Protein AF-A0AAP9JHA5-F1 (afdb_monomer)

Secondary structure (DSSP, 8-state):
--HHHHHHHHHHHHHHT-----SSS--HHHHHHHHHHHHHHTTS-HHHHHHHHHHHHHHHHHHHHHHHHHHHHHHHHHSPPPTT--HHHHHHS---HHHHHHHHHHHSPPPPTTSP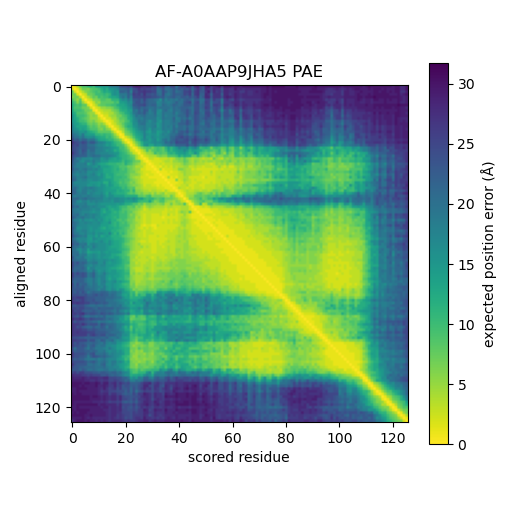PPP-------

Radius of gyration: 22.2 Å; Cα contacts (8 Å, |Δi|>4): 96; chains: 1; bounding box: 41×41×76 Å

Organism: Gluconobacter thailandicus (NCBI:txid257438)

Solvent-accessible surface area (backbone atoms only — not comparable to full-atom values): 7306 Å² total; per-residue (Å²): 134,64,75,68,58,57,54,56,53,54,56,56,53,58,62,73,66,64,63,93,83,63,102,56,69,44,35,46,66,66,30,12,52,54,19,21,56,54,17,38,74,72,76,67,36,24,67,61,21,19,52,52,18,21,53,52,10,48,52,45,27,51,52,49,57,48,51,32,49,50,34,23,54,49,35,51,67,78,54,64,74,65,89,83,60,50,74,69,54,53,66,74,66,60,68,52,54,62,56,34,22,53,51,38,48,69,75,55,64,77,71,59,102,87,51,81,75,81,71,82,80,75,80,86,85,130

Structure (mmCIF, N/CA/C/O backbone):
data_AF-A0AAP9JHA5-F1
#
_entry.id   AF-A0AAP9JHA5-F1
#
loop_
_atom_site.group_PDB
_atom_site.id
_atom_site.type_symbol
_atom_site.label_atom_id
_atom_site.label_alt_id
_atom_site.label_comp_id
_atom_site.label_asym_id
_atom_site.label_entity_id
_atom_site.label_seq_id
_atom_site.pdbx_PDB_ins_code
_atom_site.Cartn_x
_atom_site.Cartn_y
_atom_site.Cartn_z
_atom_site.occupancy
_atom_site.B_iso_or_equiv
_atom_site.auth_seq_id
_atom_site.auth_comp_id
_atom_site.auth_asym_id
_atom_site.auth_atom_id
_atom_site.pdbx_PDB_model_num
ATOM 1 N N . MET A 1 1 ? -12.383 -2.246 41.175 1.00 43.03 1 MET A N 1
ATOM 2 C CA . MET A 1 1 ? -12.017 -1.204 40.183 1.00 43.03 1 MET A CA 1
ATOM 3 C C . MET A 1 1 ? -10.621 -1.421 39.569 1.00 43.03 1 MET A C 1
ATOM 5 O O . MET A 1 1 ? -10.052 -0.499 39.020 1.00 43.03 1 MET A O 1
ATOM 9 N N . THR A 1 2 ? -10.068 -2.637 39.580 1.00 39.88 2 THR A N 1
ATOM 10 C CA . THR A 1 2 ? -8.718 -2.942 39.048 1.00 39.88 2 THR A CA 1
ATOM 11 C C . THR A 1 2 ? -8.753 -3.624 37.672 1.00 39.88 2 THR A C 1
ATOM 13 O O . THR A 1 2 ? -7.835 -3.475 36.877 1.00 39.88 2 THR A O 1
ATOM 16 N N . ILE A 1 3 ? -9.868 -4.282 37.333 1.00 48.69 3 ILE A N 1
ATOM 17 C CA . ILE A 1 3 ? -10.073 -5.031 36.074 1.00 48.69 3 ILE A CA 1
ATOM 18 C C . ILE A 1 3 ? -10.264 -4.108 34.849 1.00 48.69 3 ILE A C 1
ATOM 20 O O . ILE A 1 3 ? -10.070 -4.520 33.709 1.00 48.69 3 ILE A O 1
ATOM 24 N N . ARG A 1 4 ? -10.644 -2.837 35.057 1.00 49.09 4 ARG A N 1
ATOM 25 C CA . ARG A 1 4 ? -10.793 -1.855 33.964 1.00 49.09 4 ARG A CA 1
ATOM 26 C C . ARG A 1 4 ? -9.444 -1.297 33.492 1.00 49.09 4 ARG A C 1
ATOM 28 O O . ARG A 1 4 ? -9.301 -1.024 32.310 1.00 49.09 4 ARG A O 1
ATOM 35 N N . LEU A 1 5 ? -8.459 -1.195 34.389 1.00 49.22 5 LEU A N 1
ATOM 36 C CA . LEU A 1 5 ? -7.117 -0.687 34.079 1.00 49.22 5 LEU A CA 1
ATOM 37 C C . LEU A 1 5 ? -6.261 -1.706 33.312 1.00 49.22 5 LEU A C 1
ATOM 39 O O . LEU A 1 5 ? -5.513 -1.327 32.415 1.00 49.22 5 LEU A O 1
ATOM 43 N N . THR A 1 6 ? -6.417 -3.001 33.596 1.00 51.84 6 THR A N 1
ATOM 44 C CA . THR A 1 6 ? -5.666 -4.064 32.905 1.00 51.84 6 THR A CA 1
ATOM 45 C C . THR A 1 6 ? -6.072 -4.223 31.436 1.00 51.84 6 THR A C 1
ATOM 47 O O . THR A 1 6 ? -5.228 -4.524 30.596 1.00 51.84 6 THR A O 1
ATOM 50 N N . ARG A 1 7 ? -7.340 -3.951 31.092 1.00 52.94 7 ARG A N 1
ATOM 51 C CA . ARG A 1 7 ? -7.830 -3.970 29.700 1.00 52.94 7 ARG A CA 1
ATOM 52 C C . ARG A 1 7 ? -7.265 -2.826 28.854 1.00 52.94 7 ARG A C 1
ATOM 54 O O . ARG A 1 7 ? -6.936 -3.046 27.692 1.00 52.94 7 ARG A O 1
ATOM 61 N N . SER A 1 8 ? -7.095 -1.641 29.439 1.00 54.44 8 SER A N 1
ATOM 62 C CA . SER A 1 8 ? -6.503 -0.484 28.753 1.00 54.44 8 SER A CA 1
ATOM 63 C C . SER A 1 8 ? -5.005 -0.663 28.490 1.00 54.44 8 SER A C 1
ATOM 65 O O . SER A 1 8 ? -4.513 -0.255 27.441 1.00 54.44 8 SER A O 1
ATOM 67 N N . ALA A 1 9 ? -4.287 -1.324 29.404 1.00 52.88 9 ALA A N 1
ATOM 68 C CA . ALA A 1 9 ? -2.864 -1.615 29.238 1.00 52.88 9 ALA A CA 1
ATOM 69 C C . ALA A 1 9 ? -2.595 -2.647 28.123 1.00 52.88 9 ALA A C 1
ATOM 71 O O . ALA A 1 9 ? -1.660 -2.476 27.343 1.00 52.88 9 ALA A O 1
ATOM 72 N N . LEU A 1 10 ? -3.444 -3.677 27.993 1.00 55.47 10 LEU A N 1
ATOM 73 C CA . LEU A 1 10 ? -3.336 -4.664 26.908 1.00 55.47 10 LEU A CA 1
ATOM 74 C C . LEU A 1 10 ? -3.625 -4.058 25.528 1.00 55.47 10 LEU A C 1
ATOM 76 O O . LEU A 1 10 ? -2.954 -4.398 24.556 1.00 55.47 10 LEU A O 1
ATOM 80 N N . ALA A 1 11 ? -4.600 -3.148 25.444 1.00 57.72 11 ALA A N 1
ATOM 81 C CA . ALA A 1 11 ? -4.919 -2.454 24.200 1.00 57.72 11 ALA A CA 1
ATOM 82 C C . ALA A 1 11 ? -3.747 -1.580 23.727 1.00 57.72 11 ALA A C 1
ATOM 84 O O . ALA A 1 11 ? -3.415 -1.597 22.547 1.00 57.72 11 ALA A O 1
ATOM 85 N N . LEU A 1 12 ? -3.072 -0.878 24.644 1.00 55.31 12 LEU A N 1
ATOM 86 C CA . LEU A 1 12 ? -1.926 -0.035 24.302 1.00 55.31 12 LEU A CA 1
ATOM 87 C C . LEU A 1 12 ? -0.705 -0.865 23.866 1.00 55.31 12 LEU A C 1
ATOM 89 O O . LEU A 1 12 ? -0.034 -0.504 22.904 1.00 55.31 12 LEU A O 1
ATOM 93 N N . ALA A 1 13 ? -0.462 -2.018 24.499 1.00 54.91 13 ALA A N 1
ATOM 94 C CA . ALA A 1 13 ? 0.621 -2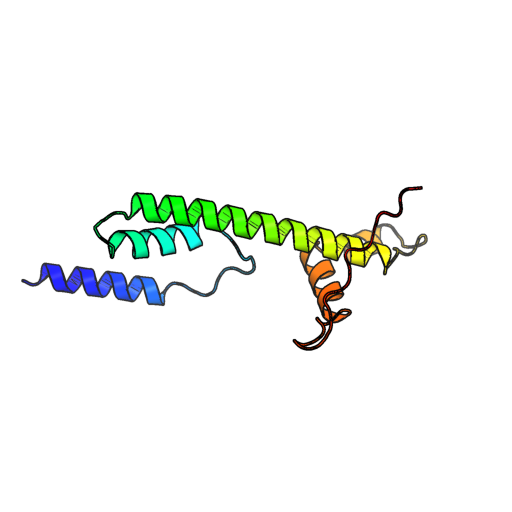.927 24.116 1.00 54.91 13 ALA A CA 1
ATOM 95 C C . ALA A 1 13 ? 0.427 -3.554 22.718 1.00 54.91 13 ALA A C 1
ATOM 97 O O . ALA A 1 13 ? 1.407 -3.767 22.007 1.00 54.91 13 ALA A O 1
ATOM 98 N N . ALA A 1 14 ? -0.819 -3.794 22.289 1.00 56.97 14 ALA A N 1
ATOM 99 C CA . ALA A 1 14 ? -1.126 -4.308 20.950 1.00 56.97 14 ALA A CA 1
ATOM 100 C C . ALA A 1 14 ? -0.881 -3.281 19.826 1.00 56.97 14 ALA A C 1
ATOM 102 O O . ALA A 1 14 ? -0.608 -3.672 18.692 1.00 56.97 14 ALA A O 1
ATOM 103 N N . LEU A 1 15 ? -0.939 -1.974 20.123 1.00 56.22 15 LEU A N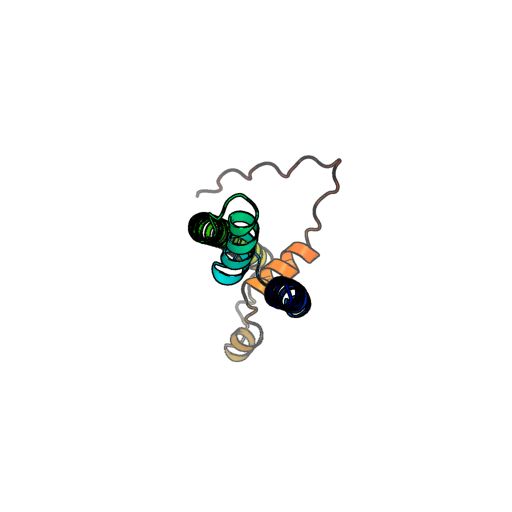 1
ATOM 104 C CA . LEU A 1 15 ? -0.543 -0.939 19.160 1.00 56.22 15 LEU A CA 1
ATOM 105 C C . LEU A 1 15 ? 0.982 -0.856 18.986 1.00 56.22 15 LEU A C 1
ATOM 107 O O . LEU A 1 15 ? 1.439 -0.532 17.894 1.00 56.22 15 LEU A O 1
ATOM 111 N N . LEU A 1 16 ? 1.770 -1.176 20.021 1.00 55.56 16 LEU A N 1
ATOM 112 C CA . LEU A 1 16 ? 3.238 -1.135 19.950 1.00 55.56 16 LEU A CA 1
ATOM 113 C C . LEU A 1 16 ? 3.853 -2.344 19.220 1.00 55.56 16 LEU A C 1
ATOM 115 O O . LEU A 1 16 ? 4.997 -2.260 18.780 1.00 55.56 16 LEU A O 1
ATOM 119 N N . THR A 1 17 ? 3.120 -3.451 19.056 1.00 53.06 17 THR A N 1
ATOM 120 C CA . THR A 1 17 ? 3.586 -4.643 18.319 1.00 53.06 17 THR A CA 1
ATOM 121 C C . THR A 1 17 ? 3.147 -4.679 16.857 1.00 53.06 17 THR A C 1
ATOM 123 O O . THR A 1 17 ? 3.517 -5.610 16.138 1.00 53.06 17 THR A O 1
ATOM 126 N N . ALA A 1 18 ? 2.411 -3.666 16.384 1.00 54.53 18 ALA A N 1
ATOM 127 C CA . ALA A 1 18 ? 2.143 -3.458 14.965 1.00 54.53 18 ALA A CA 1
ATOM 128 C C . ALA A 1 18 ? 3.431 -2.988 14.269 1.00 54.53 18 ALA A C 1
ATOM 130 O O . ALA A 1 18 ? 3.600 -1.824 13.909 1.00 54.53 18 ALA A O 1
ATOM 131 N N . THR A 1 19 ? 4.371 -3.915 14.112 1.00 51.16 19 THR A N 1
ATOM 132 C CA . THR A 1 19 ? 5.533 -3.769 13.243 1.00 51.16 19 THR A CA 1
ATOM 133 C C . THR A 1 19 ? 5.068 -3.285 11.863 1.00 51.16 19 THR A C 1
ATOM 135 O O . THR A 1 19 ? 4.022 -3.729 11.375 1.00 51.16 19 THR A O 1
ATOM 138 N N . PRO A 1 20 ? 5.817 -2.400 11.179 1.00 47.94 20 PRO A N 1
ATOM 139 C CA . PRO A 1 20 ? 5.547 -2.032 9.791 1.00 47.94 20 PRO A CA 1
ATOM 140 C C . PRO A 1 20 ? 5.912 -3.190 8.845 1.00 47.94 20 PRO A C 1
ATOM 142 O O . PRO A 1 20 ? 6.607 -3.022 7.853 1.00 47.94 20 PRO A O 1
ATOM 145 N N . ALA A 1 21 ? 5.453 -4.401 9.140 1.00 48.84 21 ALA A N 1
ATOM 146 C CA . ALA A 1 21 ? 5.518 -5.523 8.232 1.00 48.84 21 ALA A CA 1
ATOM 147 C C . ALA A 1 21 ? 4.292 -5.449 7.319 1.00 48.84 21 ALA A C 1
ATOM 149 O O . ALA A 1 21 ? 3.264 -6.030 7.643 1.00 48.84 21 ALA A O 1
ATOM 150 N N . LEU A 1 22 ? 4.356 -4.700 6.211 1.00 46.75 22 LEU A N 1
ATOM 151 C CA . LEU A 1 22 ? 3.644 -5.082 4.981 1.00 46.75 22 LEU A CA 1
ATOM 152 C C . LEU A 1 22 ? 4.082 -4.225 3.787 1.00 46.75 22 LEU A C 1
ATOM 154 O O . LEU A 1 22 ? 3.539 -3.153 3.525 1.00 46.75 22 LEU A O 1
ATOM 158 N N . ALA A 1 23 ? 5.030 -4.770 3.030 1.00 53.62 23 ALA A N 1
ATOM 159 C CA . ALA A 1 23 ? 5.477 -4.337 1.707 1.00 53.62 23 ALA A CA 1
ATOM 160 C C . ALA A 1 23 ? 4.416 -4.567 0.595 1.00 53.62 23 ALA A C 1
ATOM 162 O O . ALA A 1 23 ? 4.727 -4.950 -0.535 1.00 53.62 23 ALA A O 1
ATOM 163 N N . GLU A 1 24 ? 3.131 -4.381 0.916 1.00 59.88 24 GLU A N 1
ATOM 164 C CA . GLU A 1 24 ? 2.035 -4.348 -0.055 1.00 59.88 24 GLU A CA 1
ATOM 165 C C . GLU A 1 24 ? 0.846 -3.550 0.525 1.00 59.88 24 GLU A C 1
ATOM 167 O O . GLU A 1 24 ? 0.326 -3.906 1.591 1.00 59.88 24 GLU A O 1
ATOM 172 N N . PRO A 1 25 ? 0.406 -2.454 -0.120 1.00 65.06 25 PRO A N 1
ATOM 173 C CA . PRO A 1 25 ? -0.781 -1.720 0.292 1.00 65.06 25 PRO A CA 1
ATOM 174 C C . PRO A 1 25 ? -2.048 -2.548 0.033 1.00 65.06 25 PRO A C 1
ATOM 176 O O . PRO A 1 25 ? -2.259 -3.102 -1.045 1.00 65.06 25 PRO A O 1
ATOM 179 N N . GLY A 1 26 ? -2.925 -2.591 1.036 1.00 66.50 26 GLY A N 1
ATOM 180 C CA . GLY A 1 26 ? -4.165 -3.367 1.002 1.00 66.50 26 GLY A CA 1
ATOM 181 C C . GLY A 1 26 ? -4.024 -4.781 1.576 1.00 66.50 26 GLY A C 1
ATOM 182 O O . GLY A 1 26 ? -3.245 -5.602 1.103 1.00 66.50 26 GLY A O 1
ATOM 183 N N . GLY A 1 27 ? -4.820 -5.094 2.600 1.00 72.94 27 GLY A N 1
ATOM 184 C CA . GLY A 1 27 ? -4.876 -6.438 3.175 1.00 72.94 27 GLY A CA 1
ATOM 185 C C . GLY A 1 27 ? -6.018 -6.617 4.169 1.00 72.94 27 GLY A C 1
ATOM 186 O O . GLY A 1 27 ? -6.212 -5.784 5.050 1.00 72.94 27 GLY A O 1
ATOM 187 N N . CYS A 1 28 ? -6.750 -7.726 4.055 1.00 83.25 28 CYS A N 1
ATOM 188 C CA . CYS A 1 28 ? -7.914 -8.024 4.894 1.00 83.25 28 CYS A CA 1
ATOM 189 C C . CYS A 1 28 ? -7.602 -7.949 6.390 1.00 83.25 28 CYS A C 1
ATOM 191 O O . CYS A 1 28 ? -8.361 -7.358 7.144 1.00 83.25 28 CYS A O 1
ATOM 193 N N . ILE A 1 29 ? -6.461 -8.509 6.805 1.00 81.88 29 ILE A N 1
ATOM 194 C CA . ILE A 1 29 ? -6.065 -8.581 8.216 1.00 81.88 29 ILE A CA 1
ATOM 195 C C . ILE A 1 29 ? -5.674 -7.201 8.755 1.00 81.88 29 ILE A C 1
ATOM 197 O O . ILE A 1 29 ? -6.203 -6.781 9.776 1.00 81.88 29 ILE A O 1
ATOM 201 N N . LYS A 1 30 ? -4.811 -6.452 8.051 1.00 81.38 30 LYS A N 1
ATOM 202 C CA . LYS A 1 30 ? -4.361 -5.115 8.486 1.00 81.38 30 LYS A CA 1
ATOM 203 C C . LYS A 1 30 ? -5.518 -4.116 8.545 1.00 81.38 30 LYS A C 1
ATOM 205 O O . LYS A 1 30 ? -5.690 -3.421 9.543 1.00 81.38 30 LYS A O 1
ATOM 210 N N . TYR A 1 31 ? -6.310 -4.048 7.478 1.00 82.31 31 TYR A N 1
ATOM 211 C CA . TYR A 1 31 ? -7.400 -3.080 7.384 1.00 82.31 31 TYR A CA 1
ATOM 212 C C . TYR A 1 31 ? -8.620 -3.531 8.187 1.00 82.31 31 TYR A C 1
ATOM 214 O O . TYR A 1 31 ? -9.297 -2.693 8.774 1.00 82.31 31 TYR A O 1
ATOM 222 N N . GLY A 1 32 ? -8.862 -4.839 8.287 1.00 85.19 32 GLY A N 1
ATOM 223 C CA . GLY A 1 32 ? -9.873 -5.40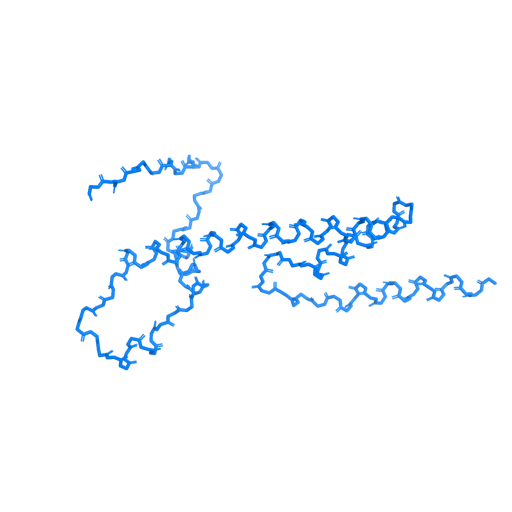1 9.176 1.00 85.19 32 GLY A CA 1
ATOM 224 C C . GLY A 1 32 ? -9.543 -5.167 10.649 1.00 85.19 32 GLY A C 1
ATOM 225 O O . GLY A 1 32 ? -10.423 -4.760 11.395 1.00 85.19 32 GLY A O 1
ATOM 226 N N . ALA A 1 33 ? -8.285 -5.317 11.072 1.00 84.88 33 ALA A N 1
ATOM 227 C CA . ALA A 1 33 ? -7.871 -5.000 12.440 1.00 84.88 33 ALA A CA 1
ATOM 228 C C . ALA A 1 33 ? -8.021 -3.501 12.754 1.00 84.88 33 ALA A C 1
ATOM 230 O O . ALA A 1 33 ? -8.614 -3.147 13.771 1.00 84.88 33 ALA A O 1
ATOM 231 N N . ALA A 1 34 ? -7.567 -2.617 11.856 1.00 84.31 34 ALA A N 1
ATOM 232 C CA . ALA A 1 34 ? -7.751 -1.171 12.008 1.00 84.31 34 ALA A CA 1
ATOM 233 C C . ALA A 1 34 ? -9.241 -0.779 12.067 1.00 84.31 34 ALA A C 1
ATOM 235 O O . ALA A 1 34 ? -9.652 0.007 12.922 1.00 84.31 34 ALA A O 1
ATOM 236 N N . GLY A 1 35 ? -10.063 -1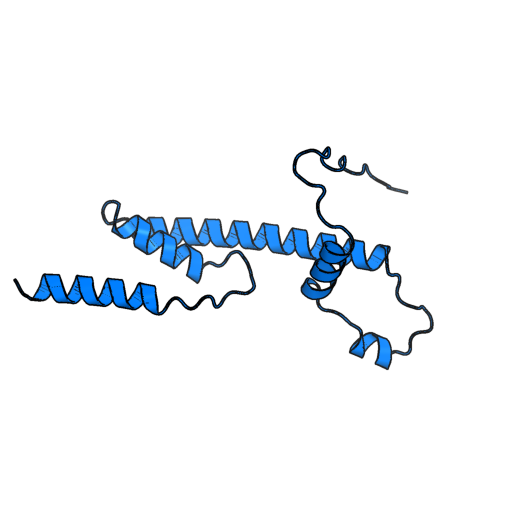.376 11.201 1.00 81.94 35 GLY A N 1
ATOM 237 C CA . GLY A 1 35 ? -11.508 -1.176 11.184 1.00 81.94 35 GLY A CA 1
ATOM 238 C C . GLY A 1 35 ? -12.208 -1.735 12.424 1.00 81.94 35 GLY A C 1
ATOM 239 O O . GLY A 1 35 ? -13.128 -1.104 12.933 1.00 81.94 35 GLY A O 1
ATOM 240 N N . ALA A 1 36 ? -11.752 -2.867 12.965 1.00 84.75 36 ALA A N 1
ATOM 241 C CA . ALA A 1 36 ? -12.284 -3.447 14.196 1.00 84.75 36 ALA A CA 1
ATOM 242 C C . ALA A 1 36 ? -12.026 -2.548 15.406 1.00 84.75 36 ALA A C 1
ATOM 244 O O . ALA A 1 36 ? -12.935 -2.322 16.202 1.00 84.75 36 ALA A O 1
ATOM 245 N N . VAL A 1 37 ? -10.809 -2.004 15.524 1.00 84.62 37 VAL A N 1
ATOM 246 C CA . VAL A 1 37 ? -10.449 -1.061 16.593 1.00 84.62 37 VAL A CA 1
ATOM 247 C C . VAL A 1 37 ? -11.283 0.214 16.473 1.00 84.62 37 VAL A C 1
ATOM 249 O O . VAL A 1 37 ? -11.906 0.625 17.450 1.00 84.62 37 VAL A O 1
ATOM 252 N N . GLY A 1 38 ? -11.379 0.790 15.270 1.00 82.31 38 GLY A N 1
ATOM 253 C CA . GLY A 1 38 ? -12.213 1.971 15.025 1.00 82.31 38 GLY A CA 1
ATOM 254 C C . GLY A 1 38 ? -13.696 1.726 15.327 1.00 82.31 38 GLY A C 1
ATOM 255 O O . GLY A 1 38 ? -14.329 2.511 16.032 1.00 82.31 38 GLY A O 1
ATOM 256 N N . GLY A 1 39 ? -14.240 0.597 14.867 1.00 80.50 39 GLY A N 1
ATOM 257 C CA . GLY A 1 39 ? -15.631 0.203 15.098 1.00 80.50 39 GLY A CA 1
ATOM 258 C C . GLY A 1 39 ? -15.936 -0.134 16.558 1.00 80.50 39 GLY A C 1
ATOM 259 O O . GLY A 1 39 ? -17.047 0.105 17.025 1.00 80.50 39 GLY A O 1
ATOM 260 N N . HIS A 1 40 ? -14.957 -0.641 17.311 1.00 84.88 40 HIS A N 1
ATOM 261 C CA . HIS A 1 40 ? -15.107 -0.889 18.743 1.00 84.88 40 HIS A CA 1
ATOM 262 C C . HIS A 1 40 ? -15.260 0.419 19.535 1.00 84.88 40 HIS A C 1
ATOM 264 O O . HIS A 1 40 ? -16.118 0.495 20.414 1.00 84.88 40 HIS A O 1
ATOM 270 N N . ILE A 1 41 ? -14.478 1.451 19.190 1.00 81.69 41 ILE A N 1
ATOM 271 C CA . ILE A 1 41 ? -14.497 2.764 19.859 1.00 81.69 41 ILE A CA 1
ATOM 272 C C . ILE A 1 41 ? -15.785 3.538 19.528 1.00 81.69 41 ILE A C 1
ATOM 274 O O . ILE A 1 41 ? -16.339 4.219 20.387 1.00 81.69 41 ILE A O 1
ATOM 278 N N . ALA A 1 42 ? -16.310 3.389 18.310 1.00 77.19 42 ALA A N 1
ATOM 279 C CA . ALA A 1 42 ? -17.480 4.112 17.813 1.00 77.19 42 ALA A CA 1
ATOM 280 C C . ALA A 1 42 ? -18.835 3.432 18.120 1.00 77.19 42 ALA A C 1
ATOM 282 O O . ALA A 1 42 ? -19.719 3.459 17.269 1.00 77.19 42 ALA A O 1
ATOM 283 N N . ASN A 1 43 ? -19.022 2.850 19.317 1.00 68.12 43 ASN A N 1
ATOM 284 C CA . ASN A 1 43 ? -20.262 2.185 19.790 1.00 68.12 43 ASN A CA 1
ATOM 285 C C . ASN A 1 43 ? -20.360 0.659 19.529 1.00 68.12 43 ASN A C 1
ATOM 287 O O . ASN A 1 43 ? -21.385 0.176 19.061 1.00 68.12 43 ASN A O 1
ATOM 291 N N . HIS A 1 44 ? -19.313 -0.118 19.845 1.00 79.81 44 HIS A N 1
ATOM 292 C CA . HIS A 1 44 ? -19.310 -1.599 19.805 1.00 79.81 44 HIS A CA 1
ATOM 293 C C . HIS A 1 44 ? -19.484 -2.269 18.422 1.00 79.81 44 HIS A C 1
ATOM 295 O O . HIS A 1 44 ? -19.623 -3.490 18.334 1.00 79.81 44 HIS A O 1
ATOM 301 N N . HIS A 1 45 ? -19.361 -1.531 17.322 1.00 85.81 45 HIS A N 1
ATOM 302 C CA . HIS A 1 45 ? -19.458 -2.036 15.947 1.00 85.81 45 HIS A CA 1
ATOM 303 C C . HIS A 1 45 ? -18.145 -2.650 15.429 1.00 85.81 45 HIS A C 1
ATOM 305 O O . HIS A 1 45 ? -17.753 -2.440 14.280 1.00 85.81 45 HIS A O 1
ATOM 311 N N . ALA A 1 46 ? -17.449 -3.430 16.259 1.00 80.25 46 ALA A N 1
ATOM 312 C CA . ALA A 1 46 ? -16.147 -4.005 15.908 1.00 80.25 46 ALA A CA 1
ATOM 313 C C . ALA A 1 46 ? -16.222 -4.927 14.676 1.00 80.25 46 ALA A C 1
ATOM 315 O O . ALA A 1 46 ? -15.355 -4.878 13.811 1.00 80.25 46 ALA A O 1
ATOM 316 N N . VAL A 1 47 ? -17.283 -5.731 14.552 1.00 84.44 47 VAL A N 1
ATOM 317 C CA . VAL A 1 47 ? -17.459 -6.660 13.420 1.00 84.44 47 VAL A CA 1
ATOM 318 C C . VAL A 1 47 ? -17.759 -5.910 12.121 1.00 84.44 47 VAL A C 1
ATOM 320 O O . VAL A 1 47 ? -17.160 -6.205 11.091 1.00 84.44 47 VAL A O 1
ATOM 323 N N . VAL A 1 48 ? -18.637 -4.904 12.167 1.00 88.25 48 VAL A N 1
ATOM 324 C CA . VAL A 1 48 ? -18.966 -4.074 10.995 1.00 88.25 48 VAL A CA 1
ATOM 325 C C . VAL A 1 48 ? -17.735 -3.295 10.538 1.00 88.25 48 VAL A C 1
ATOM 327 O O . VAL A 1 48 ? -17.424 -3.272 9.349 1.00 88.25 48 VAL A O 1
ATOM 330 N N . GLY A 1 49 ? -16.979 -2.736 11.487 1.00 83.81 49 GLY A N 1
ATOM 331 C CA . GLY A 1 49 ? -15.709 -2.077 11.213 1.00 83.81 49 GLY A CA 1
ATOM 332 C C . GLY A 1 49 ? -14.665 -3.026 10.618 1.00 83.81 49 GLY A C 1
ATOM 333 O O . GLY A 1 49 ? -14.002 -2.669 9.648 1.00 83.81 49 GLY A O 1
ATOM 334 N N . ALA A 1 50 ? -14.558 -4.260 11.121 1.00 87.94 50 ALA A N 1
ATOM 335 C CA . ALA A 1 50 ? -13.653 -5.270 10.574 1.00 87.94 50 ALA A CA 1
ATOM 336 C C . ALA A 1 50 ? -14.013 -5.668 9.138 1.00 87.94 50 ALA A C 1
ATOM 338 O O . ALA A 1 50 ? -13.131 -5.769 8.286 1.00 87.94 50 ALA A O 1
ATOM 339 N N . MET A 1 51 ? -15.301 -5.865 8.852 1.00 89.81 51 MET A N 1
ATOM 340 C CA . MET A 1 51 ? -15.778 -6.222 7.513 1.00 89.81 51 MET A CA 1
ATOM 341 C C . MET A 1 51 ? -15.610 -5.061 6.529 1.00 89.81 51 MET A C 1
ATOM 343 O O . MET A 1 51 ? -15.109 -5.267 5.423 1.00 89.81 51 MET A O 1
ATOM 347 N N . GLY A 1 52 ? -15.934 -3.834 6.951 1.00 89.56 52 GLY A N 1
ATOM 348 C CA . GLY A 1 52 ? -15.694 -2.626 6.159 1.00 89.56 52 GLY A CA 1
ATOM 349 C C . GLY A 1 52 ? -14.206 -2.412 5.873 1.00 89.56 52 GLY A C 1
ATOM 350 O O . GLY A 1 52 ? -13.816 -2.170 4.731 1.00 89.56 52 GLY A O 1
ATOM 351 N N . GLY A 1 53 ? -13.356 -2.600 6.884 1.00 87.19 53 GLY A N 1
ATOM 352 C CA . GLY A 1 53 ? -11.903 -2.557 6.742 1.00 87.19 53 GLY A CA 1
ATOM 353 C C . GLY A 1 53 ? -11.368 -3.647 5.811 1.00 87.19 53 GLY A C 1
ATOM 354 O O . GLY A 1 53 ? -10.543 -3.376 4.942 1.00 87.19 53 GLY A O 1
ATOM 355 N N . CYS A 1 54 ? -11.875 -4.873 5.920 1.00 91.25 54 CYS A N 1
ATOM 356 C CA . CYS A 1 54 ? -11.508 -5.981 5.043 1.00 91.25 54 CYS A CA 1
ATOM 357 C C . CYS A 1 54 ? -11.837 -5.680 3.569 1.00 91.25 54 CYS A C 1
ATOM 359 O O . CYS A 1 54 ? -10.961 -5.795 2.707 1.00 91.25 54 CYS A O 1
ATOM 361 N N . ALA A 1 55 ? -13.058 -5.212 3.288 1.00 91.56 55 ALA A N 1
ATOM 362 C CA . ALA A 1 55 ? -13.492 -4.840 1.941 1.00 91.56 55 ALA A CA 1
ATOM 363 C C . ALA A 1 55 ? -12.650 -3.691 1.358 1.00 91.56 55 ALA A C 1
ATOM 365 O O . ALA A 1 55 ? -12.155 -3.791 0.232 1.00 91.56 55 ALA A O 1
ATOM 366 N N . ALA A 1 56 ? -12.405 -2.638 2.144 1.00 88.94 56 ALA A N 1
ATOM 367 C CA . ALA A 1 56 ? -11.544 -1.528 1.738 1.00 88.94 56 ALA A CA 1
ATOM 368 C C . ALA A 1 56 ? -10.095 -1.982 1.478 1.00 88.94 56 ALA A C 1
ATOM 370 O O . ALA A 1 56 ? -9.466 -1.560 0.503 1.00 88.94 56 ALA A O 1
ATOM 371 N N . GLY A 1 57 ? -9.571 -2.887 2.308 1.00 87.25 57 GLY A N 1
ATOM 372 C CA . GLY A 1 57 ? -8.247 -3.482 2.137 1.00 87.25 57 GLY A CA 1
ATOM 373 C C . GLY A 1 57 ? -8.128 -4.297 0.847 1.00 87.25 57 GLY A C 1
ATOM 374 O O . GLY A 1 57 ? -7.132 -4.166 0.135 1.00 87.25 57 GLY A O 1
ATOM 375 N N . MET A 1 58 ? -9.149 -5.090 0.514 1.00 88.69 58 MET A N 1
ATOM 376 C CA . MET A 1 58 ? -9.217 -5.844 -0.744 1.00 88.69 58 MET A CA 1
ATOM 377 C C . MET A 1 58 ? -9.277 -4.925 -1.961 1.00 88.69 58 MET A C 1
ATOM 379 O O . MET A 1 58 ? -8.553 -5.151 -2.931 1.00 88.69 58 MET A O 1
ATOM 383 N N . TYR A 1 59 ? -10.081 -3.864 -1.893 1.00 89.06 59 TYR A N 1
ATOM 384 C CA . TYR A 1 59 ? -10.181 -2.876 -2.962 1.00 89.06 59 TYR A CA 1
ATOM 385 C C . TYR A 1 59 ? -8.842 -2.170 -3.212 1.00 89.06 59 TYR A C 1
ATOM 387 O O . TYR A 1 59 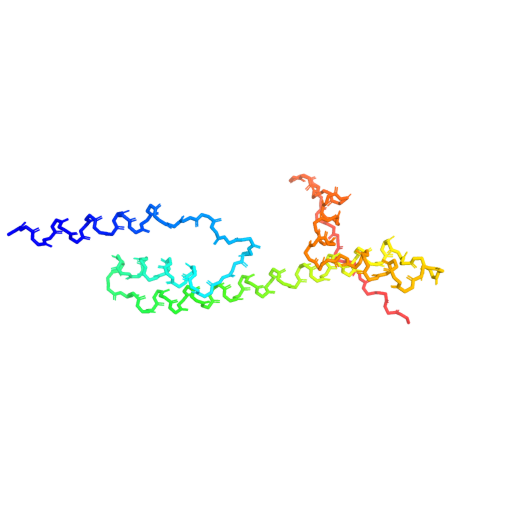? -8.360 -2.128 -4.345 1.00 89.06 59 TYR A O 1
ATOM 395 N N . ARG A 1 60 ? -8.174 -1.703 -2.147 1.00 87.12 60 ARG A N 1
ATOM 396 C CA . ARG A 1 60 ? -6.846 -1.074 -2.248 1.00 87.12 60 ARG A CA 1
ATOM 397 C C . ARG A 1 60 ? -5.820 -2.026 -2.866 1.00 87.12 60 ARG A C 1
ATOM 399 O O . ARG A 1 60 ? -5.073 -1.620 -3.754 1.00 87.12 60 ARG A O 1
ATOM 406 N N . ARG A 1 61 ? -5.824 -3.296 -2.444 1.00 85.31 61 ARG A N 1
ATOM 407 C CA . ARG A 1 61 ? -4.914 -4.320 -2.975 1.00 85.31 61 ARG A CA 1
ATOM 408 C C . ARG A 1 61 ? -5.182 -4.617 -4.445 1.00 85.31 61 ARG A C 1
ATOM 410 O O . ARG A 1 61 ? -4.249 -4.845 -5.210 1.00 85.31 61 ARG A O 1
ATOM 417 N N . HIS A 1 62 ? -6.450 -4.634 -4.843 1.00 88.06 62 HIS A N 1
ATOM 418 C CA . HIS A 1 62 ? -6.831 -4.852 -6.230 1.00 88.06 62 HIS A CA 1
ATOM 419 C C . HIS A 1 62 ? -6.293 -3.740 -7.132 1.00 88.06 62 HIS A C 1
ATOM 421 O O . HIS A 1 62 ? -5.633 -4.044 -8.123 1.00 88.06 62 HIS A O 1
ATOM 427 N N . LEU A 1 63 ? -6.509 -2.477 -6.754 1.00 87.88 63 LEU A N 1
ATOM 428 C CA . LEU A 1 63 ? -5.994 -1.326 -7.499 1.00 87.88 63 LEU A CA 1
ATOM 429 C C . LEU A 1 63 ? -4.471 -1.354 -7.603 1.00 87.88 63 LEU A C 1
ATOM 431 O O . LEU A 1 63 ? -3.931 -1.238 -8.696 1.00 87.88 63 LEU A O 1
ATOM 435 N N . TYR A 1 64 ? -3.786 -1.605 -6.489 1.00 85.94 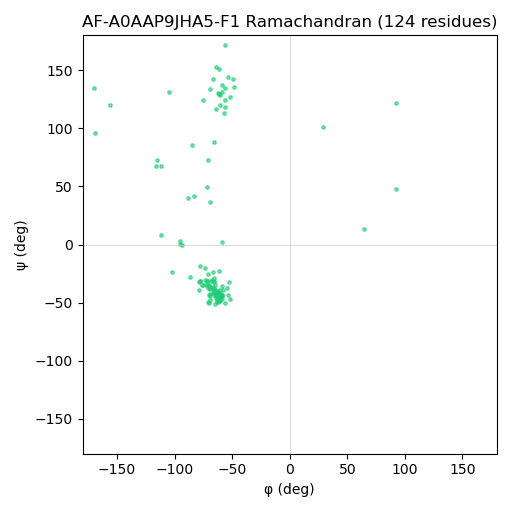64 TYR A N 1
ATOM 436 C CA . TYR A 1 64 ? -2.329 -1.663 -6.477 1.00 85.94 64 TYR A CA 1
ATOM 437 C C . TYR A 1 64 ? -1.771 -2.776 -7.375 1.00 85.94 64 TYR A C 1
ATOM 439 O O . TYR A 1 64 ? -0.833 -2.565 -8.132 1.00 85.94 64 TYR A O 1
ATOM 447 N N . ARG A 1 65 ? -2.384 -3.967 -7.367 1.00 86.12 65 ARG A N 1
ATOM 448 C CA . ARG A 1 65 ? -1.981 -5.060 -8.268 1.00 86.12 65 ARG A CA 1
ATOM 449 C C . ARG A 1 65 ? -2.234 -4.746 -9.740 1.00 86.12 65 ARG A C 1
ATOM 451 O O . ARG A 1 65 ? -1.557 -5.329 -10.581 1.00 86.12 65 ARG A O 1
ATOM 458 N N . LYS A 1 66 ? -3.231 -3.915 -10.060 1.00 89.00 66 LYS A N 1
ATOM 459 C CA . LYS A 1 66 ? -3.457 -3.459 -11.437 1.00 89.00 66 LYS A CA 1
ATOM 460 C C . LYS A 1 66 ? -2.355 -2.495 -11.865 1.00 89.00 66 LYS A C 1
ATOM 462 O O . LYS A 1 66 ? -1.733 -2.765 -12.881 1.00 89.00 66 LYS A O 1
ATOM 467 N N . ASP A 1 67 ? -2.071 -1.487 -11.044 1.00 86.38 67 ASP A N 1
ATOM 468 C CA . ASP A 1 67 ? -1.015 -0.495 -11.289 1.00 86.38 67 ASP A CA 1
ATOM 469 C C . ASP A 1 67 ? 0.359 -1.152 -11.491 1.00 86.38 67 ASP A C 1
ATOM 471 O O . ASP A 1 67 ? 0.995 -0.969 -12.522 1.00 86.38 67 ASP A O 1
ATOM 475 N N . LEU A 1 68 ? 0.761 -2.052 -10.585 1.00 86.12 68 LEU A N 1
ATOM 476 C CA . LEU A 1 68 ? 2.028 -2.780 -10.714 1.00 86.12 68 LEU A CA 1
ATOM 477 C C . LEU A 1 68 ? 2.135 -3.585 -12.015 1.00 86.12 68 LEU A C 1
ATOM 479 O O . LEU A 1 68 ? 3.207 -3.685 -12.601 1.00 86.12 68 LEU A O 1
ATOM 483 N N . ARG A 1 69 ? 1.037 -4.211 -12.452 1.00 87.19 69 ARG A N 1
ATOM 484 C CA . ARG A 1 69 ? 1.029 -4.982 -13.703 1.00 87.19 69 ARG A CA 1
ATOM 485 C C . ARG A 1 69 ? 1.110 -4.079 -14.919 1.00 87.19 69 ARG A C 1
ATOM 487 O O . ARG A 1 69 ? 1.743 -4.466 -15.890 1.00 87.19 69 ARG A O 1
ATOM 494 N N . GLU A 1 70 ? 0.454 -2.928 -14.869 1.00 88.62 70 GLU A N 1
ATOM 495 C CA . GLU A 1 70 ? 0.498 -1.932 -15.932 1.00 88.62 70 GLU A CA 1
ATOM 496 C C . GLU A 1 70 ? 1.911 -1.371 -16.078 1.00 88.62 70 GLU A C 1
ATOM 498 O O . GLU A 1 70 ? 2.487 -1.484 -17.154 1.00 88.62 70 GLU A O 1
ATOM 503 N N . LYS A 1 71 ? 2.523 -0.920 -14.980 1.00 85.94 71 LYS A N 1
ATOM 504 C CA . LYS A 1 71 ? 3.915 -0.447 -14.956 1.00 85.94 71 LYS A CA 1
ATOM 505 C C . LYS A 1 71 ? 4.908 -1.513 -15.408 1.00 85.94 71 LYS A C 1
ATOM 507 O O . LYS A 1 71 ? 5.768 -1.242 -16.234 1.00 85.94 71 LYS A O 1
ATOM 512 N N . ALA A 1 72 ? 4.754 -2.756 -14.952 1.00 85.69 72 ALA A N 1
ATOM 513 C CA . ALA A 1 72 ? 5.598 -3.854 -15.418 1.00 85.69 72 ALA A CA 1
ATOM 514 C C . ALA A 1 72 ? 5.410 -4.165 -16.913 1.00 85.69 72 ALA A C 1
ATOM 516 O O . ALA A 1 72 ? 6.370 -4.528 -17.587 1.00 85.69 72 ALA A O 1
ATOM 517 N N . ALA A 1 73 ? 4.190 -4.030 -17.441 1.00 86.75 73 ALA A N 1
ATOM 518 C CA . ALA A 1 73 ? 3.930 -4.198 -18.867 1.00 86.75 73 ALA A CA 1
ATOM 519 C C . ALA A 1 73 ? 4.478 -3.028 -19.699 1.00 86.75 73 ALA A C 1
ATOM 521 O O . ALA A 1 73 ? 4.861 -3.240 -20.846 1.00 86.75 73 ALA A O 1
ATOM 522 N N . LEU A 1 74 ? 4.514 -1.811 -19.148 1.00 86.94 74 LEU A N 1
ATOM 523 C CA . LEU A 1 74 ? 5.160 -0.652 -19.769 1.00 86.94 74 LEU A CA 1
ATOM 524 C C . LEU A 1 74 ? 6.684 -0.815 -19.777 1.00 86.94 74 LEU A C 1
ATOM 526 O O . LEU A 1 74 ? 7.290 -0.666 -20.834 1.00 86.94 74 LEU A O 1
ATOM 530 N N . TRP A 1 75 ? 7.271 -1.261 -18.664 1.00 85.38 75 TRP A N 1
ATOM 531 C CA . TRP A 1 75 ? 8.684 -1.638 -18.588 1.00 85.38 75 TRP A CA 1
ATOM 532 C C . TRP A 1 75 ? 9.075 -2.633 -19.686 1.00 85.38 75 TRP A C 1
ATOM 534 O O . TRP A 1 75 ? 10.052 -2.420 -20.392 1.00 85.38 75 TRP A O 1
ATOM 544 N N . ASP A 1 76 ? 8.278 -3.688 -19.886 1.00 84.81 76 ASP A N 1
ATOM 545 C CA . ASP A 1 76 ? 8.547 -4.708 -20.911 1.00 84.81 76 ASP A CA 1
ATOM 546 C C . ASP A 1 76 ? 8.440 -4.174 -22.353 1.00 84.81 76 ASP A C 1
ATOM 548 O O . ASP A 1 76 ? 9.035 -4.750 -23.265 1.00 84.81 76 ASP A O 1
ATOM 552 N N . LYS A 1 77 ? 7.693 -3.083 -22.578 1.00 86.00 77 LYS A N 1
ATOM 553 C CA . LYS A 1 77 ? 7.630 -2.402 -23.883 1.00 86.00 77 LYS A CA 1
ATOM 554 C C . LYS A 1 77 ? 8.847 -1.513 -24.127 1.00 86.00 77 LYS A C 1
ATOM 556 O O . LYS A 1 77 ? 9.316 -1.449 -25.259 1.00 86.00 77 LYS A O 1
ATOM 561 N N . GLU A 1 78 ? 9.323 -0.824 -23.094 1.00 80.88 78 GLU A N 1
ATOM 562 C CA . GLU A 1 78 ? 10.482 0.078 -23.169 1.00 80.88 78 GLU A CA 1
ATOM 563 C C . GLU A 1 78 ? 11.810 -0.689 -23.169 1.00 80.88 78 GLU A C 1
ATOM 565 O O . GLU A 1 78 ? 12.758 -0.290 -23.843 1.00 80.88 78 GLU A O 1
ATOM 570 N N . HIS A 1 79 ? 11.844 -1.839 -22.494 1.00 80.12 79 HIS A N 1
ATOM 571 C CA . HIS A 1 79 ? 13.000 -2.723 -22.377 1.00 80.12 79 HIS A CA 1
ATOM 572 C C . HIS A 1 79 ? 12.719 -4.076 -23.045 1.00 80.12 79 HIS A C 1
ATOM 574 O O . HIS A 1 79 ? 12.531 -5.087 -22.357 1.00 80.12 79 HIS A O 1
ATOM 580 N N . PRO A 1 80 ? 12.678 -4.135 -24.391 1.00 76.38 80 PRO A N 1
ATOM 581 C CA . PRO A 1 80 ? 12.484 -5.393 -25.091 1.00 76.38 80 PRO A CA 1
ATOM 582 C C . PRO A 1 80 ? 13.632 -6.351 -24.763 1.00 76.38 80 PRO A C 1
ATOM 584 O O . PRO A 1 80 ? 14.809 -6.005 -24.861 1.00 76.38 80 PRO A O 1
ATOM 587 N N . ALA A 1 81 ? 13.283 -7.577 -24.371 1.00 70.38 81 ALA A N 1
ATOM 588 C CA . ALA A 1 81 ? 14.268 -8.607 -24.068 1.00 70.38 81 ALA A CA 1
ATOM 589 C C . ALA A 1 81 ? 15.153 -8.885 -25.291 1.00 70.38 81 ALA A C 1
ATOM 591 O O . ALA A 1 81 ? 14.639 -9.033 -26.402 1.00 70.38 81 ALA A O 1
ATOM 592 N N . ASP A 1 82 ? 16.463 -9.028 -25.070 1.00 74.19 82 ASP A N 1
ATOM 593 C CA . ASP A 1 82 ? 17.396 -9.398 -26.131 1.00 74.19 82 ASP A CA 1
ATOM 594 C C . ASP A 1 82 ? 16.941 -10.728 -26.771 1.00 74.19 82 ASP A C 1
ATOM 596 O O . ASP A 1 82 ? 16.845 -11.758 -26.082 1.00 74.19 82 ASP A O 1
ATOM 600 N N . PRO A 1 83 ? 16.614 -10.737 -28.077 1.00 75.75 83 PRO A N 1
ATOM 601 C CA . PRO A 1 83 ? 16.159 -11.940 -28.761 1.00 75.75 83 PRO A CA 1
ATOM 602 C C . PRO A 1 83 ? 17.215 -13.054 -28.757 1.00 75.75 83 PRO A C 1
ATOM 604 O O . PRO A 1 83 ? 16.840 -14.223 -28.839 1.00 75.75 83 PRO A O 1
ATOM 607 N N . ASN A 1 84 ? 18.499 -12.720 -28.588 1.00 80.19 84 ASN A N 1
ATOM 608 C CA . ASN A 1 84 ? 19.613 -13.666 -28.548 1.00 80.19 84 ASN A CA 1
ATOM 609 C C . ASN A 1 84 ? 20.015 -14.084 -27.121 1.00 80.19 84 ASN A C 1
ATOM 611 O O . ASN A 1 84 ? 20.968 -14.849 -26.959 1.00 80.19 84 ASN A O 1
ATOM 615 N N . ALA A 1 85 ? 19.303 -13.623 -26.082 1.00 81.12 85 ALA A N 1
ATOM 616 C CA . ALA A 1 85 ? 19.588 -14.019 -24.707 1.00 81.12 85 ALA A CA 1
ATOM 617 C C . ALA A 1 85 ? 19.390 -15.527 -24.512 1.00 81.12 85 ALA A C 1
ATOM 619 O O . ALA A 1 85 ? 18.335 -16.090 -24.839 1.00 81.12 85 ALA A O 1
ATOM 620 N N . SER A 1 86 ? 20.399 -16.170 -23.920 1.00 86.12 86 SER A N 1
ATOM 621 C CA . SER A 1 86 ? 20.339 -17.588 -23.576 1.00 86.12 86 SER A CA 1
ATOM 622 C C . SER A 1 86 ? 19.213 -17.862 -22.574 1.00 86.12 86 SER A C 1
ATOM 624 O O . SER A 1 86 ? 18.860 -17.013 -21.754 1.00 86.12 86 SER A O 1
ATOM 626 N N . TRP A 1 87 ? 18.648 -19.071 -22.605 1.00 86.62 87 TRP A N 1
ATOM 627 C CA . TRP A 1 87 ? 17.581 -19.461 -21.675 1.00 86.62 87 TRP A CA 1
ATOM 628 C C . TRP A 1 87 ? 17.987 -19.269 -20.197 1.00 86.62 87 TRP A C 1
ATOM 630 O O . TRP A 1 87 ? 17.174 -18.798 -19.404 1.00 86.62 87 TRP A O 1
ATOM 640 N N . TRP A 1 88 ? 19.249 -19.541 -19.839 1.00 83.06 88 TRP A N 1
ATOM 641 C CA . TRP A 1 88 ? 19.764 -19.318 -18.485 1.00 83.06 88 TRP A CA 1
ATOM 642 C C . TRP A 1 88 ? 19.758 -17.840 -18.072 1.00 83.06 88 TRP A C 1
ATOM 644 O O . TRP A 1 88 ? 19.321 -17.537 -16.963 1.00 83.06 88 TRP A O 1
ATOM 654 N N . GLN A 1 89 ? 20.185 -16.922 -18.950 1.00 80.56 89 GLN A N 1
ATOM 655 C CA . GLN A 1 89 ? 20.138 -15.477 -18.670 1.00 80.56 89 GLN A CA 1
ATOM 656 C C . GLN A 1 89 ? 18.706 -15.013 -18.435 1.00 80.56 89 GLN A C 1
ATOM 658 O O . GLN A 1 89 ? 18.416 -14.385 -17.428 1.00 80.56 89 GLN A O 1
ATOM 663 N N . ARG A 1 90 ? 17.768 -15.434 -19.290 1.00 74.06 90 ARG A N 1
ATOM 664 C CA . ARG A 1 90 ? 16.355 -15.049 -19.154 1.00 74.06 90 ARG A CA 1
ATOM 665 C C . ARG A 1 90 ? 15.747 -15.475 -17.818 1.00 74.06 90 ARG A C 1
ATOM 667 O O . ARG A 1 90 ? 14.915 -14.749 -17.289 1.00 74.06 90 ARG A O 1
ATOM 674 N N . HIS A 1 91 ? 16.136 -16.630 -17.274 1.00 78.06 91 HIS A N 1
ATOM 675 C CA . HIS A 1 91 ? 15.656 -17.075 -15.962 1.00 78.06 91 HIS A CA 1
ATOM 676 C C . HIS A 1 91 ? 16.319 -16.347 -14.792 1.00 78.06 91 HIS A C 1
ATOM 678 O O . HIS A 1 91 ? 15.648 -16.114 -13.788 1.00 78.06 91 HIS A O 1
ATOM 684 N N . HIS A 1 92 ? 17.599 -15.991 -14.910 1.00 75.69 92 HIS A N 1
ATOM 685 C CA . HIS A 1 92 ? 18.297 -15.216 -13.884 1.00 75.69 92 HIS A CA 1
ATOM 686 C C . HIS A 1 92 ? 17.861 -13.747 -13.856 1.00 75.69 92 HIS A C 1
ATOM 688 O O . HIS A 1 92 ? 17.736 -13.174 -12.776 1.00 75.69 92 HIS A O 1
ATOM 694 N N . ASP A 1 93 ? 17.552 -13.181 -15.020 1.00 68.94 93 ASP A N 1
ATOM 695 C CA . ASP A 1 93 ? 17.199 -11.770 -15.194 1.00 68.94 93 ASP A CA 1
ATOM 696 C C . ASP A 1 93 ? 15.679 -11.522 -15.140 1.00 68.94 93 ASP A C 1
ATOM 698 O O . ASP A 1 93 ? 15.219 -10.384 -15.257 1.00 68.94 93 ASP A O 1
ATOM 702 N N . ALA A 1 94 ? 14.867 -12.572 -14.956 1.00 72.56 94 ALA A N 1
ATOM 703 C CA . ALA A 1 94 ? 13.416 -12.465 -14.832 1.00 72.56 94 ALA A CA 1
ATOM 704 C C . ALA A 1 94 ? 13.024 -11.714 -13.549 1.00 72.56 94 ALA A C 1
ATOM 706 O O . ALA A 1 94 ? 12.778 -12.301 -12.494 1.00 72.56 94 ALA A O 1
ATOM 707 N N . ALA A 1 95 ? 12.932 -10.393 -13.649 1.00 74.06 95 ALA A N 1
ATOM 708 C CA . ALA A 1 95 ? 12.498 -9.542 -12.558 1.00 74.06 95 ALA A CA 1
ATOM 709 C C . ALA A 1 95 ? 11.030 -9.781 -12.192 1.00 74.06 95 ALA A C 1
ATOM 711 O O . ALA A 1 95 ? 10.163 -9.978 -13.053 1.00 74.06 95 ALA A O 1
ATOM 712 N N . SER A 1 96 ? 10.732 -9.718 -10.894 1.00 77.94 96 SER A N 1
ATOM 713 C CA . SER A 1 96 ? 9.351 -9.775 -10.419 1.00 77.94 96 SER A CA 1
ATOM 714 C C . SER A 1 96 ? 8.552 -8.561 -10.911 1.00 77.94 96 SER A C 1
ATOM 716 O O . SER A 1 96 ? 9.097 -7.476 -11.103 1.00 77.94 96 SER A O 1
ATOM 718 N N . THR A 1 97 ? 7.232 -8.706 -11.069 1.00 81.44 97 THR A N 1
ATOM 719 C CA . THR A 1 97 ? 6.334 -7.608 -11.489 1.00 81.44 97 THR A CA 1
ATOM 720 C C . THR A 1 97 ? 6.488 -6.354 -10.619 1.00 81.44 97 THR A C 1
ATOM 722 O O . THR A 1 97 ? 6.346 -5.245 -11.114 1.00 81.44 97 THR A O 1
ATOM 725 N N . LYS A 1 98 ? 6.810 -6.524 -9.329 1.00 77.56 98 LYS A N 1
ATOM 726 C CA . LYS A 1 98 ? 7.090 -5.408 -8.418 1.00 77.56 98 LYS A CA 1
ATOM 727 C C . LYS A 1 98 ? 8.391 -4.691 -8.759 1.00 77.56 98 LYS A C 1
ATOM 729 O O . LYS A 1 98 ? 8.373 -3.478 -8.868 1.00 77.56 98 LYS A O 1
ATOM 734 N N . GLN A 1 99 ? 9.474 -5.436 -8.984 1.00 83.12 99 GLN A N 1
ATOM 735 C CA . GLN A 1 99 ? 10.769 -4.852 -9.349 1.00 83.12 99 GLN A CA 1
ATOM 736 C C . GLN A 1 99 ? 10.694 -4.098 -10.677 1.00 83.12 99 GLN A C 1
ATOM 738 O O . GLN A 1 99 ? 11.198 -2.989 -10.767 1.00 83.12 99 GLN A O 1
ATOM 743 N N . LYS A 1 100 ? 9.996 -4.649 -11.680 1.00 83.69 100 LYS A N 1
ATOM 744 C CA . LYS A 1 100 ? 9.776 -3.945 -12.954 1.00 83.69 100 LYS A CA 1
ATOM 745 C C . LYS A 1 100 ? 8.999 -2.641 -12.771 1.00 83.69 100 LYS A C 1
ATOM 747 O O . LYS A 1 100 ? 9.338 -1.640 -13.384 1.00 83.69 100 LYS A O 1
ATOM 752 N N . ALA A 1 101 ? 7.970 -2.649 -11.924 1.00 80.88 101 ALA A N 1
ATOM 753 C CA . ALA A 1 101 ? 7.212 -1.441 -11.620 1.00 80.88 101 ALA A CA 1
ATOM 754 C C . ALA A 1 101 ? 8.048 -0.401 -10.853 1.00 80.88 101 ALA A C 1
ATOM 756 O O . ALA A 1 101 ? 7.939 0.784 -11.134 1.00 80.88 101 ALA A O 1
ATOM 757 N N . GLU A 1 102 ? 8.904 -0.838 -9.925 1.00 82.75 102 GLU A N 1
ATOM 758 C CA . GLU A 1 102 ? 9.834 0.041 -9.203 1.00 82.75 102 GLU A CA 1
ATOM 759 C C . GLU A 1 102 ? 10.882 0.663 -10.137 1.00 82.75 102 GLU A C 1
ATOM 761 O O . GLU A 1 102 ? 11.188 1.844 -9.998 1.00 82.75 102 GLU A O 1
ATOM 766 N N . TRP A 1 103 ? 11.410 -0.099 -11.101 1.00 81.50 103 TRP A N 1
ATOM 767 C CA . TRP A 1 103 ? 12.325 0.437 -12.113 1.00 81.50 103 TRP A CA 1
ATOM 768 C C . TRP A 1 103 ? 11.633 1.425 -13.050 1.00 81.50 103 TRP A C 1
ATOM 770 O O . TRP A 1 103 ? 12.177 2.496 -13.293 1.00 81.50 103 TRP A O 1
ATOM 780 N N . TYR A 1 104 ? 10.402 1.128 -13.476 1.00 82.12 104 TYR A N 1
ATOM 781 C CA . TYR A 1 104 ? 9.590 2.070 -14.246 1.00 82.12 104 TYR A CA 1
ATOM 782 C C . TYR A 1 104 ? 9.353 3.383 -13.477 1.00 82.12 104 TYR A C 1
ATOM 784 O O . TYR A 1 104 ? 9.541 4.463 -14.027 1.00 82.12 104 TYR A O 1
ATOM 792 N N . ASP A 1 105 ? 9.017 3.315 -12.185 1.00 83.19 105 ASP A N 1
ATOM 793 C CA . ASP A 1 105 ? 8.814 4.508 -11.347 1.00 83.19 105 ASP A CA 1
AT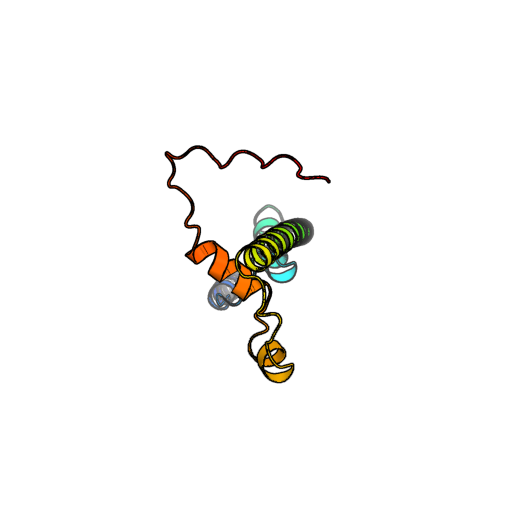OM 794 C C . ASP A 1 105 ? 10.107 5.316 -11.127 1.00 83.19 105 ASP A C 1
ATOM 796 O O . ASP A 1 105 ? 10.063 6.539 -10.986 1.00 83.19 105 ASP A O 1
ATOM 800 N N . ALA A 1 106 ? 11.266 4.650 -11.091 1.00 83.12 106 ALA A N 1
ATOM 801 C CA . ALA A 1 106 ? 12.565 5.310 -10.966 1.00 83.12 106 ALA A CA 1
ATOM 802 C C . ALA A 1 106 ? 12.972 6.057 -12.248 1.00 83.12 106 ALA A C 1
ATOM 804 O O . ALA A 1 106 ? 13.656 7.079 -12.168 1.00 83.12 106 ALA A O 1
ATOM 805 N N . GLU A 1 107 ? 12.552 5.558 -13.411 1.00 78.94 107 GLU A N 1
ATOM 806 C CA . GLU A 1 107 ? 12.833 6.160 -14.719 1.00 78.94 107 GLU A CA 1
ATOM 807 C C . GLU A 1 107 ? 11.809 7.223 -15.128 1.00 78.94 107 GLU A C 1
ATOM 809 O O . GLU A 1 107 ? 12.166 8.183 -15.813 1.00 78.94 107 GLU A O 1
ATOM 814 N N . HIS A 1 108 ? 10.569 7.109 -14.645 1.00 77.38 108 HIS A N 1
ATOM 815 C CA . HIS A 1 108 ? 9.479 8.056 -14.893 1.00 77.38 108 HIS A CA 1
ATOM 816 C C . HIS A 1 108 ? 9.018 8.735 -13.592 1.00 77.38 108 HIS A C 1
ATOM 818 O O . HIS A 1 108 ? 7.894 8.500 -13.138 1.00 77.38 108 HIS A O 1
ATOM 824 N N . PRO A 1 109 ? 9.853 9.588 -12.963 1.00 71.25 109 PRO A N 1
ATOM 825 C CA . PRO A 1 109 ? 9.459 10.296 -11.755 1.00 71.25 109 PRO A CA 1
ATOM 826 C C . PRO A 1 109 ? 8.249 11.192 -12.037 1.00 71.25 109 PRO A C 1
ATOM 828 O O . PRO A 1 109 ? 8.247 11.987 -12.981 1.00 71.25 109 PRO A O 1
ATOM 831 N N . GLU A 1 110 ? 7.221 11.057 -11.197 1.00 62.59 110 GLU A N 1
ATOM 832 C CA . GLU A 1 110 ? 5.970 11.804 -11.313 1.00 62.59 110 GLU A CA 1
ATOM 833 C C . GLU A 1 110 ? 6.271 13.307 -11.427 1.00 62.59 110 GLU A C 1
ATOM 835 O O . GLU A 1 110 ? 6.975 13.873 -10.576 1.00 62.59 110 GLU A O 1
ATOM 840 N N . PRO A 1 111 ? 5.742 13.984 -12.454 1.00 56.75 111 PRO A N 1
ATOM 841 C CA . PRO A 1 111 ? 5.866 15.419 -12.544 1.00 56.75 111 PRO A CA 1
ATOM 842 C C . PRO A 1 111 ? 5.232 16.077 -11.309 1.00 56.75 111 PRO A C 1
ATOM 844 O O . PRO A 1 111 ? 4.118 15.736 -10.911 1.00 56.75 111 PRO A O 1
ATOM 847 N N . GLY A 1 112 ? 5.951 17.004 -10.670 1.00 48.69 112 GLY A N 1
ATOM 848 C CA . GLY A 1 112 ? 5.471 17.693 -9.471 1.00 48.69 112 GLY A CA 1
ATOM 849 C C . GLY A 1 112 ? 4.125 18.409 -9.683 1.00 48.69 112 GLY A C 1
ATOM 850 O O . GLY A 1 112 ? 3.671 18.561 -10.815 1.00 48.69 112 GLY A O 1
ATOM 851 N N . PRO A 1 113 ? 3.492 18.930 -8.615 1.00 54.56 113 PRO A N 1
ATOM 852 C CA . PRO A 1 113 ? 2.090 19.388 -8.589 1.00 54.56 113 PRO A CA 1
ATOM 853 C C . PRO A 1 113 ? 1.693 20.507 -9.580 1.00 54.56 113 PRO A C 1
ATOM 855 O O . PRO A 1 113 ? 0.543 20.933 -9.581 1.00 54.56 113 PRO A O 1
ATOM 858 N N . ASN A 1 114 ? 2.612 20.969 -10.432 1.00 53.06 114 ASN A N 1
ATOM 859 C CA . ASN A 1 114 ? 2.397 21.972 -11.472 1.00 53.06 114 ASN A CA 1
ATOM 860 C C . ASN A 1 114 ? 2.502 21.417 -12.902 1.00 53.06 114 ASN A C 1
ATOM 862 O O . ASN A 1 114 ? 2.525 22.199 -13.851 1.00 53.06 114 ASN A O 1
ATOM 866 N N . THR A 1 115 ? 2.602 20.103 -13.094 1.00 49.72 115 THR A N 1
ATOM 867 C CA . THR A 1 115 ? 2.646 19.520 -14.437 1.00 49.72 115 THR A CA 1
ATOM 868 C C . THR A 1 115 ? 1.301 18.866 -14.758 1.00 49.72 115 THR A C 1
ATOM 870 O O . THR A 1 115 ? 0.774 18.125 -13.926 1.00 49.72 115 THR A O 1
ATOM 873 N N . PRO A 1 116 ? 0.702 19.141 -15.932 1.00 45.38 116 PRO A N 1
ATOM 874 C CA . PRO A 1 116 ? -0.549 18.506 -16.323 1.00 45.38 116 PRO A CA 1
ATOM 875 C C . PRO A 1 116 ? -0.396 16.984 -16.300 1.00 45.38 116 PRO A C 1
ATOM 877 O O . PRO A 1 116 ? 0.596 16.463 -16.811 1.00 45.38 116 PRO A O 1
ATOM 880 N N . ALA A 1 117 ? -1.378 16.287 -15.718 1.00 48.72 117 ALA A N 1
ATOM 881 C CA . ALA A 1 117 ? -1.451 14.830 -15.763 1.00 48.72 117 ALA A CA 1
ATOM 882 C C . ALA A 1 117 ? -1.243 14.342 -17.211 1.00 48.72 117 ALA A C 1
ATOM 884 O O . ALA A 1 117 ? -1.840 14.935 -18.122 1.00 48.72 117 ALA A O 1
ATOM 885 N N . PRO A 1 118 ? -0.430 13.294 -17.455 1.00 50.91 118 PRO A N 1
ATOM 886 C CA . PRO A 1 118 ? -0.289 12.739 -18.791 1.00 50.91 118 PRO A CA 1
ATOM 887 C C . PRO A 1 118 ? -1.673 12.348 -19.305 1.00 50.91 118 PRO A C 1
ATOM 889 O O . PRO A 1 118 ? -2.422 11.634 -18.633 1.00 50.91 118 PRO A O 1
ATOM 892 N N . ALA A 1 119 ? -2.039 12.882 -20.471 1.00 41.41 119 ALA A N 1
ATOM 893 C CA . ALA A 1 119 ? -3.319 12.597 -21.099 1.00 41.41 119 ALA A CA 1
ATOM 894 C C . ALA A 1 119 ? -3.501 11.074 -21.242 1.00 41.41 119 ALA A C 1
ATOM 896 O O . ALA A 1 119 ? -2.520 10.377 -21.523 1.00 41.41 119 ALA A O 1
ATOM 897 N N . PRO A 1 120 ? -4.728 10.546 -21.080 1.00 42.03 120 PRO A N 1
ATOM 898 C CA . PRO A 1 120 ? -4.984 9.133 -21.312 1.00 42.03 120 PRO A CA 1
ATOM 899 C C . PRO A 1 120 ? -4.555 8.812 -22.742 1.00 42.03 120 PRO A C 1
ATOM 901 O O . PRO A 1 120 ? -5.129 9.353 -23.689 1.00 42.03 120 PRO A O 1
ATOM 904 N N . GLN A 1 121 ? -3.506 7.997 -22.898 1.00 41.97 121 GLN A N 1
ATOM 905 C CA . GLN A 1 121 ? -3.021 7.648 -24.226 1.00 41.97 121 GLN A CA 1
ATOM 906 C C . GLN A 1 121 ? -4.119 6.859 -24.945 1.00 41.97 121 GLN A C 1
ATOM 908 O O . GLN A 1 121 ? -4.523 5.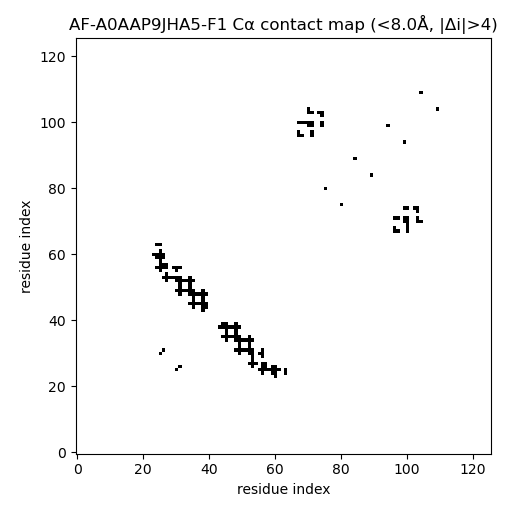788 -24.477 1.00 41.97 121 GLN A O 1
ATOM 913 N N . PRO A 1 122 ? -4.664 7.397 -26.049 1.00 43.91 122 PRO A N 1
ATOM 914 C CA . PRO A 1 122 ? -5.748 6.759 -26.751 1.00 43.91 122 PRO A CA 1
ATOM 915 C C . PRO A 1 122 ? -5.158 5.586 -27.523 1.00 43.91 122 PRO A C 1
ATOM 917 O O . PRO A 1 122 ? -4.234 5.757 -28.315 1.00 43.91 122 PRO A O 1
ATOM 920 N N . ASN A 1 123 ? -5.716 4.406 -27.266 1.00 52.97 123 ASN A N 1
ATOM 921 C CA . ASN A 1 123 ? -5.951 3.375 -28.266 1.00 52.97 123 ASN A CA 1
ATOM 922 C C . ASN A 1 123 ? -4.973 3.368 -29.461 1.00 52.97 123 ASN A C 1
ATOM 924 O O . ASN A 1 123 ? -5.172 4.110 -30.420 1.00 52.97 123 ASN A O 1
ATOM 928 N N . GLN A 1 124 ? -3.990 2.470 -29.445 1.00 44.28 124 GLN A N 1
ATOM 929 C CA . GLN A 1 124 ? -3.314 2.037 -30.670 1.00 44.28 124 GLN A CA 1
ATOM 930 C C . GLN A 1 124 ? -3.675 0.568 -30.921 1.00 44.28 124 GLN A C 1
ATOM 932 O O . GLN A 1 124 ? -2.869 -0.342 -30.754 1.00 44.28 124 GLN A O 1
ATOM 937 N N . GLN A 1 125 ? -4.958 0.359 -31.228 1.00 39.97 125 GLN A N 1
ATOM 938 C CA . GLN A 1 125 ? -5.438 -0.701 -32.107 1.00 39.97 125 GLN A CA 1
ATOM 939 C C . GLN A 1 125 ? -4.813 -0.509 -33.490 1.00 39.97 125 GLN A C 1
ATOM 941 O O . GLN A 1 125 ? -5.093 0.511 -34.112 1.00 39.97 125 GLN A O 1
ATOM 946 N N . PHE A 1 126 ? -4.056 -1.499 -33.960 1.00 38.88 126 PHE A N 1
ATOM 947 C CA . PHE A 1 126 ? -4.073 -2.000 -35.338 1.00 38.88 126 PHE A CA 1
ATOM 948 C C . PHE A 1 126 ? -3.723 -3.488 -35.312 1.00 38.88 126 PHE A C 1
ATOM 950 O O . PHE A 1 126 ? -2.819 -3.861 -34.530 1.00 38.88 126 PHE A O 1
#

Mean predicted aligned error: 14.31 Å

pLDDT: mean 71.87, std 16.0, range [38.88, 91.56]

Foldseek 3Di:
DVVVVVVVVVVVVVVVPPDPPDPAQAALVVQLCVQLVVCCVVPHRSVVRSVVRNVVSVVRRVVRVVLLQVQLVVLCVVDPPDPPDDPVCCVVVVDDSNVSSVVSCVVDPDDPPPDPDPDDPDDPDD

Sequence (126 aa):
MTIRLTRSALALAALLTATPALAEPGGCIKYGAAGAVGGHIANHHAVVGAMGGCAAGMYRRHLYRKDLREKAALWDKEHPADPNASWWQRHHDAASTKQKAEWYDAEHPEPGPNTPAPAPQPNQQF